Protein AF-A0A812RJK8-F1 (afdb_monomer)

Nearest PDB structures (foldseek):
  5vg7-assembly2_B  TM=9.416E-01  e=2.441E-05  Homo sapiens
  5vg7-assembly1_A  TM=9.425E-01  e=4.243E-05  Homo sapiens
  5vbi-assembly1_A  TM=9.443E-01  e=5.424E-05  Homo sapiens
  5vin-assembly1_A  TM=9.348E-01  e=4.243E-05  Homo sapiens
  5vec-assembly2_B  TM=9.303E-01  e=8.866E-05  Homo sapiens

Radius of gyration: 15.68 Å; Cα contacts (8 Å, |Δi|>4): 77; chains: 1; bounding box: 41×30×42 Å

Foldseek 3Di:
DDDDDDPPPPPFDWDADPQRWIWTWDWDDPDPVHIDIDIDTGDDDDPPGDPVDDPCVRRVVVVVVVCVVPVCCVVPVDPDDPDDD

Structure (mmCIF, N/CA/C/O backbone):
data_AF-A0A812RJK8-F1
#
_entry.id   AF-A0A812RJK8-F1
#
loop_
_atom_site.group_PDB
_atom_site.id
_atom_site.type_symbol
_atom_site.label_atom_id
_atom_site.label_alt_id
_atom_site.label_comp_id
_atom_site.label_asym_id
_atom_site.label_entity_id
_atom_site.label_seq_id
_atom_site.pdbx_PDB_ins_code
_atom_site.Cartn_x
_atom_site.Cartn_y
_atom_site.Cartn_z
_atom_site.occupancy
_atom_site.B_iso_or_equiv
_atom_site.auth_seq_id
_atom_site.auth_comp_id
_atom_site.auth_asym_id
_atom_site.auth_atom_id
_atom_site.pdbx_PDB_model_num
ATOM 1 N N . MET A 1 1 ? 26.521 -20.850 8.194 1.00 42.38 1 MET A N 1
ATOM 2 C CA . MET A 1 1 ? 25.691 -20.240 9.253 1.00 42.38 1 MET A CA 1
ATOM 3 C C . MET A 1 1 ? 26.039 -18.754 9.334 1.00 42.38 1 MET A C 1
ATOM 5 O O . MET A 1 1 ? 27.061 -18.452 9.937 1.00 42.38 1 MET A O 1
ATOM 9 N N . PRO A 1 2 ? 25.306 -17.823 8.699 1.00 41.47 2 PRO A N 1
ATOM 10 C CA . PRO A 1 2 ? 25.520 -16.404 8.946 1.00 41.47 2 PRO A CA 1
ATOM 11 C C . PRO A 1 2 ? 24.528 -15.907 10.002 1.00 41.47 2 PRO A C 1
ATOM 13 O O . PRO A 1 2 ? 23.314 -15.990 9.834 1.00 41.47 2 PRO A O 1
ATOM 16 N N . SER A 1 3 ? 25.070 -15.399 11.105 1.00 62.88 3 SER A N 1
ATOM 17 C CA . SER A 1 3 ? 24.350 -14.589 12.081 1.00 62.88 3 SER A CA 1
ATOM 18 C C . SER A 1 3 ? 24.090 -13.204 11.492 1.00 62.88 3 SER A C 1
ATOM 20 O O . SER A 1 3 ? 25.020 -12.542 11.031 1.00 62.88 3 SER A O 1
ATOM 22 N N . THR A 1 4 ? 22.853 -12.721 11.540 1.00 50.78 4 THR A N 1
ATOM 23 C CA . THR A 1 4 ? 22.549 -11.307 11.294 1.00 50.78 4 THR A CA 1
ATOM 24 C C . THR A 1 4 ? 21.545 -10.846 12.338 1.00 50.78 4 THR A C 1
ATOM 26 O O . THR A 1 4 ? 20.511 -11.475 12.548 1.00 50.78 4 THR A O 1
ATOM 29 N N . ALA A 1 5 ? 21.918 -9.789 13.055 1.00 41.19 5 ALA A N 1
ATOM 30 C CA . ALA A 1 5 ? 21.194 -9.242 14.188 1.00 41.19 5 ALA A CA 1
ATOM 31 C C . ALA A 1 5 ? 19.806 -8.717 13.778 1.00 41.19 5 ALA A C 1
ATOM 33 O O . ALA A 1 5 ? 19.680 -7.933 12.837 1.00 41.19 5 ALA A O 1
ATOM 34 N N . TYR A 1 6 ? 18.771 -9.105 14.525 1.00 40.12 6 TYR A N 1
ATOM 35 C CA . TYR A 1 6 ? 17.448 -8.490 14.454 1.00 40.12 6 TYR A CA 1
ATOM 36 C C . TYR A 1 6 ? 17.471 -7.166 15.22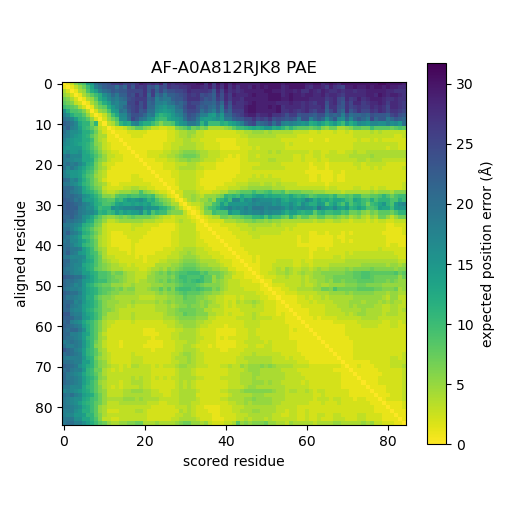8 1.00 40.12 6 TYR A C 1
ATOM 38 O O . TYR A 1 6 ? 17.381 -7.152 16.452 1.00 40.12 6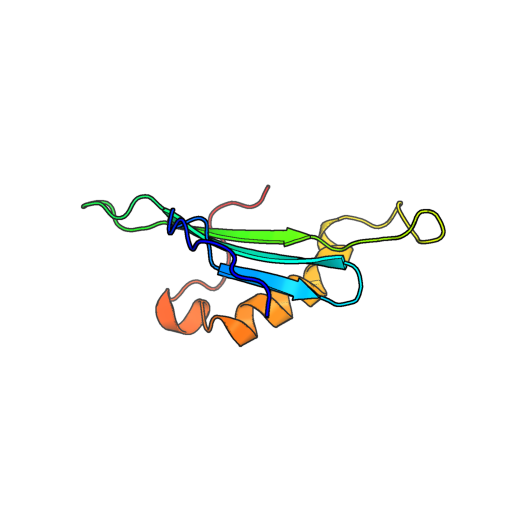 TYR A O 1
ATOM 46 N N . SER A 1 7 ? 17.571 -6.039 14.522 1.00 43.06 7 SER A N 1
ATOM 47 C CA . SER A 1 7 ? 17.133 -4.751 15.070 1.00 43.06 7 SER A CA 1
ATOM 48 C C . SER A 1 7 ? 15.663 -4.565 14.703 1.00 43.06 7 SER A C 1
ATOM 50 O O . SER A 1 7 ? 15.311 -4.267 13.561 1.00 43.06 7 SER A O 1
ATOM 52 N N . GLN A 1 8 ? 14.789 -4.830 15.670 1.00 47.06 8 GLN A N 1
ATOM 53 C CA . GLN A 1 8 ? 13.338 -4.755 15.535 1.00 47.06 8 GLN A CA 1
ATOM 54 C C . GLN A 1 8 ? 12.858 -3.306 15.698 1.00 47.06 8 GLN A C 1
ATOM 56 O O . GLN A 1 8 ? 12.138 -2.969 16.631 1.00 47.06 8 GLN A O 1
ATOM 61 N N . THR A 1 9 ? 13.239 -2.430 14.769 1.00 47.22 9 THR A N 1
ATOM 62 C CA . THR A 1 9 ? 12.481 -1.195 14.537 1.00 47.22 9 THR A CA 1
ATOM 63 C C . THR A 1 9 ? 11.274 -1.600 13.694 1.00 47.22 9 THR A C 1
ATOM 65 O O . THR A 1 9 ? 11.436 -2.206 12.636 1.00 47.22 9 THR A O 1
ATOM 68 N N . ILE A 1 10 ? 10.050 -1.360 14.162 1.00 62.06 10 ILE A N 1
ATOM 69 C CA . ILE A 1 10 ? 8.819 -1.833 13.505 1.00 62.06 10 ILE A CA 1
ATOM 70 C C . ILE A 1 10 ? 8.605 -1.038 12.196 1.00 62.06 10 ILE A C 1
ATOM 72 O O . ILE A 1 10 ? 7.907 -0.029 12.164 1.00 62.06 10 ILE A O 1
ATOM 76 N N . LEU A 1 11 ? 9.272 -1.447 11.111 1.00 70.12 11 LEU A N 1
ATOM 77 C CA . LEU A 1 11 ? 9.390 -0.676 9.860 1.00 70.12 11 LEU A CA 1
ATOM 78 C C . LEU A 1 11 ? 8.261 -0.939 8.842 1.00 70.12 11 LEU A C 1
ATOM 80 O O . LEU A 1 11 ? 8.140 -0.203 7.863 1.00 70.12 11 LEU A O 1
ATOM 84 N N . GLY A 1 12 ? 7.409 -1.939 9.085 1.00 82.31 12 GLY A N 1
ATOM 85 C CA . GLY A 1 12 ? 6.326 -2.361 8.189 1.00 82.31 12 GLY A CA 1
ATOM 86 C C . GLY A 1 12 ? 6.486 -3.794 7.681 1.00 82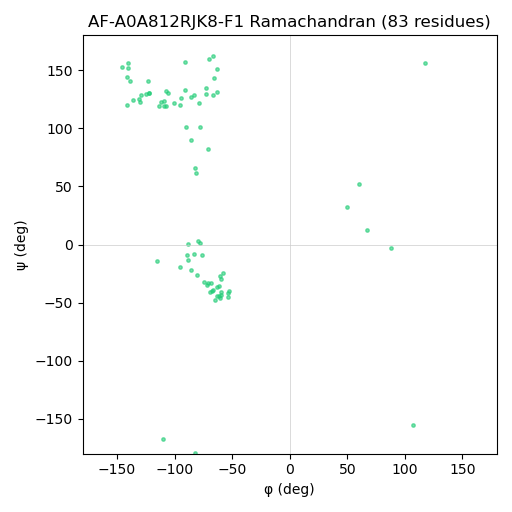.31 12 GLY A C 1
ATOM 87 O O . GLY A 1 12 ? 7.593 -4.330 7.638 1.00 82.31 12 GLY A O 1
ATOM 88 N N . VAL A 1 13 ? 5.369 -4.407 7.286 1.00 92.38 13 VAL A N 1
ATOM 89 C CA . VAL A 1 13 ? 5.338 -5.733 6.651 1.00 92.38 13 VAL A CA 1
ATOM 90 C C . VAL A 1 13 ? 5.612 -5.554 5.162 1.00 92.38 13 VAL A C 1
ATOM 92 O O . VAL A 1 13 ? 4.972 -4.724 4.519 1.00 92.38 13 VAL A O 1
ATOM 95 N N . ARG A 1 14 ? 6.575 -6.304 4.618 1.00 93.81 14 ARG A N 1
ATOM 96 C CA . ARG A 1 14 ? 7.031 -6.179 3.227 1.00 93.81 14 ARG A CA 1
ATOM 97 C C . ARG A 1 14 ? 6.928 -7.520 2.514 1.00 93.81 14 ARG A C 1
ATOM 99 O O . ARG A 1 14 ? 7.474 -8.505 2.999 1.00 93.81 14 ARG A O 1
ATOM 106 N N . PHE A 1 15 ? 6.305 -7.511 1.347 1.00 94.62 15 PHE A N 1
ATOM 107 C CA . PHE A 1 15 ? 6.319 -8.604 0.385 1.00 94.62 15 PHE A CA 1
ATOM 108 C C . PHE A 1 15 ? 7.197 -8.167 -0.784 1.00 94.62 15 PHE A C 1
ATOM 110 O O . PHE A 1 15 ? 6.931 -7.134 -1.399 1.00 94.62 15 PHE A O 1
ATOM 117 N N . ILE A 1 16 ? 8.269 -8.914 -1.034 1.00 94.94 16 ILE A N 1
ATOM 118 C CA . ILE A 1 16 ? 9.210 -8.674 -2.131 1.00 94.94 16 ILE A CA 1
ATOM 119 C C . ILE A 1 16 ? 9.040 -9.835 -3.104 1.00 94.94 16 ILE A C 1
ATOM 121 O O . ILE A 1 16 ? 9.160 -10.990 -2.701 1.00 94.94 16 ILE A O 1
ATOM 125 N N . PHE A 1 17 ? 8.720 -9.518 -4.353 1.00 94.69 17 PHE A N 1
ATOM 126 C CA . PHE A 1 17 ? 8.504 -10.500 -5.408 1.00 94.69 17 PHE A CA 1
ATOM 127 C C . PHE A 1 17 ? 9.813 -10.789 -6.147 1.00 94.69 17 PHE A C 1
ATOM 129 O O . PHE A 1 17 ? 10.728 -9.965 -6.157 1.00 94.69 17 PHE A O 1
ATOM 136 N N . GLU A 1 18 ? 9.892 -11.955 -6.788 1.00 95.69 18 GLU A N 1
ATOM 137 C CA . GLU A 1 18 ? 11.072 -12.380 -7.556 1.00 95.69 18 GLU A CA 1
ATOM 138 C C . GLU A 1 18 ? 11.411 -11.416 -8.701 1.00 95.69 18 GLU A C 1
ATOM 140 O O . GLU A 1 18 ? 12.579 -11.233 -9.031 1.00 95.69 18 GLU A O 1
ATOM 145 N N . ASP A 1 19 ? 10.404 -10.744 -9.265 1.00 92.25 19 ASP A N 1
ATOM 146 C CA . ASP A 1 19 ? 10.575 -9.744 -10.324 1.00 92.25 19 ASP A CA 1
ATOM 147 C C . ASP A 1 19 ? 11.066 -8.374 -9.814 1.00 92.25 19 ASP A C 1
ATOM 149 O O . ASP A 1 19 ? 11.215 -7.446 -10.604 1.00 92.25 19 ASP A O 1
ATOM 153 N N . GLY A 1 20 ? 11.302 -8.227 -8.506 1.00 93.00 20 GLY A N 1
ATOM 154 C CA . GLY A 1 20 ? 11.735 -6.982 -7.867 1.00 93.00 20 GLY A CA 1
ATOM 15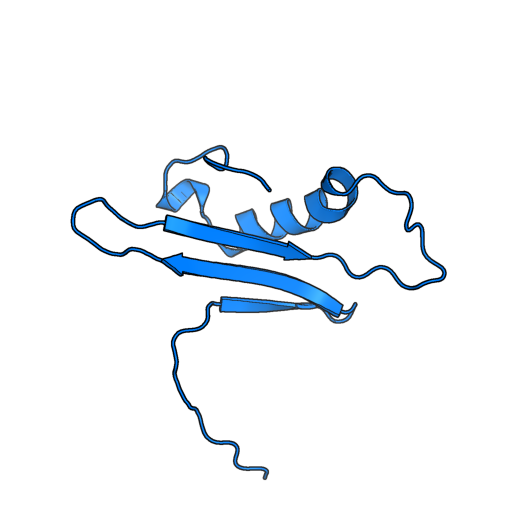5 C C . GLY A 1 20 ? 10.598 -6.048 -7.435 1.00 93.00 20 GLY A C 1
ATOM 156 O O . GLY A 1 20 ? 10.865 -5.023 -6.804 1.00 93.00 20 GLY A O 1
ATOM 157 N N . SER A 1 21 ? 9.338 -6.387 -7.722 1.00 95.31 21 SER A N 1
ATOM 158 C CA . SER A 1 21 ? 8.166 -5.628 -7.263 1.00 95.31 21 SER A CA 1
ATOM 159 C C . SER A 1 21 ? 7.959 -5.763 -5.755 1.00 95.31 21 SER A C 1
ATOM 161 O O . SER A 1 21 ? 8.457 -6.695 -5.113 1.00 95.31 21 SER A O 1
ATOM 163 N N . ARG A 1 22 ? 7.210 -4.826 -5.158 1.00 96.00 22 ARG A N 1
ATOM 164 C CA . ARG A 1 22 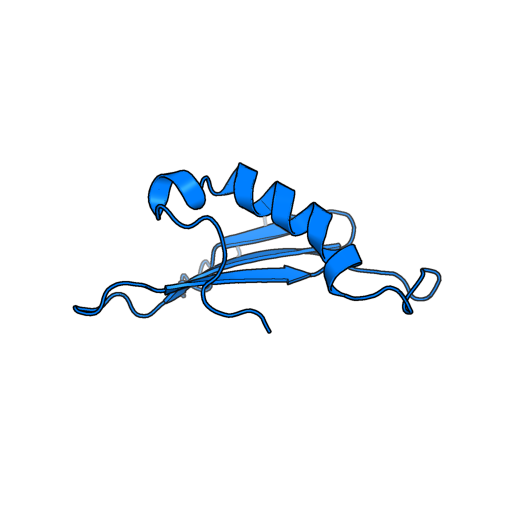? 7.017 -4.753 -3.706 1.00 96.00 22 ARG A CA 1
ATOM 165 C C . ARG A 1 22 ? 5.599 -4.351 -3.314 1.00 96.00 22 ARG A C 1
ATOM 167 O O . ARG A 1 22 ? 4.983 -3.479 -3.923 1.00 96.00 22 ARG A O 1
ATOM 174 N N . ILE A 1 23 ? 5.128 -4.945 -2.219 1.00 96.75 23 ILE A N 1
ATOM 175 C CA . ILE A 1 23 ? 3.958 -4.493 -1.459 1.00 96.75 23 ILE A CA 1
ATOM 176 C C . ILE A 1 23 ? 4.408 -4.235 -0.024 1.00 96.75 23 ILE A C 1
ATOM 178 O O . ILE A 1 23 ? 5.055 -5.085 0.592 1.00 96.75 23 ILE A O 1
ATOM 182 N N . ILE A 1 24 ? 4.069 -3.070 0.526 1.00 95.25 24 ILE A N 1
ATOM 183 C CA . ILE A 1 24 ? 4.470 -2.686 1.882 1.00 95.25 24 ILE A CA 1
ATOM 184 C C . ILE A 1 24 ? 3.258 -2.187 2.661 1.00 95.25 24 ILE A C 1
ATOM 186 O O . ILE A 1 24 ? 2.606 -1.226 2.258 1.00 95.25 24 ILE A O 1
ATOM 190 N N . PHE A 1 25 ? 3.011 -2.793 3.820 1.00 94.81 25 PHE A N 1
ATOM 191 C CA . PHE A 1 25 ? 2.016 -2.345 4.787 1.00 94.81 25 PHE A CA 1
ATOM 192 C C . PHE A 1 25 ? 2.702 -1.688 5.979 1.00 94.81 25 PHE A C 1
ATOM 194 O O . PHE A 1 25 ? 3.603 -2.261 6.598 1.00 94.81 25 PHE A O 1
ATOM 201 N N . ARG A 1 26 ? 2.238 -0.496 6.351 1.00 93.12 26 ARG A N 1
ATOM 202 C CA . ARG A 1 26 ? 2.659 0.185 7.578 1.00 93.12 26 ARG A CA 1
ATOM 203 C C . ARG A 1 26 ? 1.447 0.618 8.378 1.00 93.12 26 ARG A C 1
ATOM 205 O O . ARG A 1 26 ? 0.572 1.298 7.854 1.00 93.12 26 ARG A O 1
ATOM 212 N N . LEU A 1 27 ? 1.429 0.271 9.658 1.00 90.94 27 LEU A N 1
ATOM 213 C CA . LEU A 1 27 ? 0.491 0.844 10.612 1.00 90.94 27 LEU A CA 1
ATOM 214 C C . LEU A 1 27 ? 1.137 2.079 11.245 1.00 90.94 27 LEU A C 1
ATOM 216 O O . LEU A 1 27 ? 2.305 2.049 11.627 1.00 90.94 27 LEU A O 1
ATOM 220 N N . SER A 1 28 ? 0.398 3.180 11.312 1.00 87.50 28 SER A N 1
ATOM 221 C CA . SER A 1 28 ? 0.879 4.446 11.866 1.00 87.50 28 SER A CA 1
ATOM 222 C C . SER A 1 28 ? -0.203 5.140 12.682 1.00 87.50 28 SER A C 1
ATOM 224 O O . SER A 1 28 ? -1.390 4.909 12.462 1.00 87.50 28 SER A O 1
ATOM 226 N N . GLY A 1 29 ? 0.225 5.999 13.610 1.00 78.62 29 GLY A N 1
ATOM 227 C CA . GLY A 1 29 ? -0.659 6.869 14.382 1.00 78.62 29 GLY A CA 1
ATOM 228 C C . GLY A 1 29 ? -1.683 6.112 15.218 1.00 78.62 29 GLY A C 1
ATOM 229 O O . GLY A 1 29 ? -2.852 6.408 15.076 1.00 78.62 29 GLY A O 1
ATOM 230 N N . THR A 1 30 ? -1.263 5.149 16.044 1.00 74.50 30 THR A N 1
ATOM 231 C CA . THR A 1 30 ? -2.125 4.325 16.918 1.00 74.50 30 THR A CA 1
ATOM 232 C C . THR A 1 30 ? -2.494 5.059 18.214 1.00 74.50 30 THR A C 1
ATOM 234 O O . THR A 1 30 ? -2.095 4.654 19.306 1.00 74.50 30 THR A O 1
ATOM 237 N N . GLY A 1 31 ? -3.185 6.189 18.084 1.00 75.56 31 GLY A N 1
ATOM 238 C CA . GLY A 1 31 ? -3.609 7.023 19.210 1.00 75.56 31 GLY A CA 1
ATOM 239 C C . GLY A 1 31 ? -5.120 6.985 19.433 1.00 75.56 31 GLY A C 1
ATOM 240 O O . GLY A 1 31 ? -5.843 6.190 18.841 1.00 75.56 31 GLY A O 1
ATOM 241 N N . VAL A 1 32 ? -5.618 7.910 20.253 1.00 75.69 32 VAL A N 1
ATOM 242 C CA . VAL A 1 32 ? -7.057 8.034 20.565 1.00 75.69 32 VAL A CA 1
ATOM 243 C C . VAL A 1 32 ? -7.904 8.317 19.312 1.00 75.69 32 VAL A C 1
ATOM 245 O O . VAL A 1 32 ? -9.063 7.930 19.241 1.00 75.69 32 VAL A O 1
ATOM 248 N N . ALA A 1 33 ? -7.310 8.948 18.293 1.00 81.88 33 ALA A N 1
ATOM 249 C CA . ALA A 1 33 ? -7.962 9.285 17.026 1.00 81.88 33 ALA A CA 1
ATOM 250 C C . ALA A 1 33 ? -8.065 8.108 16.029 1.00 81.88 33 ALA A C 1
ATOM 252 O O . ALA A 1 33 ? -8.527 8.295 14.904 1.00 81.88 33 ALA A O 1
ATOM 253 N N . GLY A 1 34 ? -7.631 6.904 16.416 1.00 87.12 34 GLY A N 1
ATOM 254 C CA . GLY A 1 34 ? -7.639 5.710 15.572 1.00 87.12 34 GLY A CA 1
ATOM 255 C C . GLY A 1 34 ? -6.241 5.319 15.111 1.00 87.12 34 GLY A C 1
ATOM 256 O O . GLY A 1 34 ? -5.263 5.619 15.783 1.00 87.12 34 GLY A O 1
ATOM 257 N N . ALA A 1 35 ? -6.154 4.616 13.981 1.00 90.69 35 ALA A N 1
ATOM 258 C CA . ALA A 1 35 ? -4.901 4.216 13.350 1.00 90.69 35 ALA A CA 1
ATOM 259 C C . ALA A 1 35 ? -5.001 4.353 11.827 1.00 90.69 35 ALA A C 1
ATOM 261 O O . ALA A 1 35 ? -6.077 4.237 11.241 1.00 90.69 35 ALA A O 1
ATOM 262 N N . THR A 1 36 ? -3.866 4.584 11.174 1.00 92.44 36 THR A N 1
ATOM 263 C CA . THR A 1 36 ? -3.764 4.690 9.716 1.00 92.44 36 THR A CA 1
ATOM 264 C C . THR A 1 36 ? -2.942 3.535 9.167 1.00 92.44 36 THR A C 1
ATOM 266 O O . THR A 1 36 ? -1.752 3.416 9.474 1.00 92.44 36 THR A O 1
ATOM 269 N N . VAL A 1 37 ? -3.558 2.724 8.305 1.00 93.69 37 VAL A N 1
ATOM 270 C CA . VAL A 1 37 ? -2.842 1.763 7.460 1.00 93.69 37 VAL A CA 1
ATOM 271 C C . VAL A 1 37 ? -2.380 2.473 6.192 1.00 93.69 37 VAL A C 1
ATOM 273 O O . VAL A 1 37 ? -3.176 3.092 5.490 1.00 93.69 37 VAL A O 1
ATOM 276 N N . ARG A 1 38 ? -1.086 2.374 5.896 1.00 94.44 38 ARG A N 1
ATOM 277 C CA . ARG A 1 38 ? -0.466 2.850 4.659 1.00 94.44 38 ARG A CA 1
ATOM 278 C C . ARG A 1 38 ? -0.068 1.642 3.825 1.00 94.44 38 ARG A C 1
ATOM 280 O O . ARG A 1 38 ? 0.677 0.789 4.310 1.00 94.44 38 ARG A O 1
ATOM 287 N N . LEU A 1 39 ? -0.577 1.592 2.600 1.00 95.44 39 LEU A N 1
ATOM 288 C CA . LEU A 1 39 ? -0.265 0.576 1.604 1.00 95.44 39 LEU A CA 1
ATOM 289 C C . LEU A 1 39 ? 0.574 1.224 0.505 1.00 95.44 39 LEU A C 1
ATOM 291 O O . LEU A 1 39 ? 0.110 2.154 -0.148 1.00 95.44 39 LEU A O 1
ATOM 295 N N . TYR A 1 40 ? 1.793 0.732 0.319 1.00 95.19 40 TYR A N 1
ATOM 296 C CA . TYR A 1 40 ? 2.663 1.126 -0.783 1.00 95.19 40 TYR A CA 1
ATOM 297 C C . TYR A 1 40 ? 2.736 -0.021 -1.783 1.00 95.19 40 TYR A C 1
ATOM 299 O O . TYR A 1 40 ? 2.952 -1.172 -1.391 1.00 95.19 40 TYR A O 1
ATOM 307 N N . LEU A 1 41 ? 2.556 0.309 -3.058 1.00 96.31 41 LEU A N 1
ATOM 308 C CA . LEU A 1 41 ? 2.599 -0.623 -4.174 1.00 96.31 41 LEU A CA 1
ATOM 309 C C . LEU A 1 41 ? 3.666 -0.150 -5.148 1.00 96.31 41 LEU A C 1
ATOM 311 O O . LEU A 1 41 ? 3.679 1.017 -5.534 1.00 96.31 41 LEU A O 1
ATOM 315 N N . GLU A 1 42 ? 4.540 -1.057 -5.551 1.00 95.19 42 GLU A N 1
ATOM 316 C CA . GLU A 1 42 ? 5.616 -0.745 -6.476 1.00 95.19 42 GLU A CA 1
ATOM 317 C C . GLU A 1 42 ? 5.816 -1.904 -7.435 1.00 95.19 42 GLU A C 1
ATOM 319 O O . GLU A 1 42 ? 6.116 -3.025 -7.024 1.00 95.19 42 GLU A O 1
ATOM 324 N N . LYS A 1 43 ? 5.660 -1.622 -8.725 1.00 94.56 43 LYS A N 1
ATOM 325 C CA . LYS A 1 43 ? 5.945 -2.573 -9.790 1.00 94.56 43 LYS A CA 1
ATOM 326 C C . LYS A 1 43 ? 7.307 -2.248 -10.378 1.00 94.56 43 LYS A C 1
ATOM 328 O O . LYS A 1 43 ? 7.502 -1.153 -10.905 1.00 94.56 43 LYS A O 1
ATOM 333 N N . TYR A 1 44 ? 8.223 -3.206 -10.337 1.00 93.94 44 TYR A N 1
ATOM 334 C CA . TYR A 1 44 ? 9.460 -3.071 -11.092 1.00 93.94 44 TYR A CA 1
ATOM 335 C C . TYR A 1 44 ? 9.176 -3.254 -12.587 1.00 93.94 44 TYR A C 1
ATOM 337 O O . TYR A 1 44 ? 8.460 -4.173 -12.989 1.00 93.94 44 TYR A O 1
ATOM 345 N N . THR A 1 45 ? 9.749 -2.376 -13.408 1.00 92.62 45 THR A N 1
ATOM 346 C CA . THR A 1 45 ? 9.759 -2.511 -14.867 1.00 92.62 45 THR A CA 1
ATOM 347 C C . THR A 1 45 ? 11.197 -2.326 -15.347 1.00 92.62 45 THR A C 1
ATOM 349 O O . THR A 1 45 ? 11.798 -1.293 -15.039 1.00 92.62 45 THR A O 1
ATOM 352 N N . PRO A 1 46 ? 11.781 -3.302 -16.066 1.00 92.12 46 PRO A N 1
ATOM 353 C CA . PRO A 1 46 ? 13.136 -3.162 -16.584 1.00 92.12 46 PRO A CA 1
ATOM 354 C C . PRO A 1 46 ? 13.203 -2.053 -17.649 1.00 92.12 46 PRO A C 1
ATOM 356 O O . PRO A 1 46 ? 12.176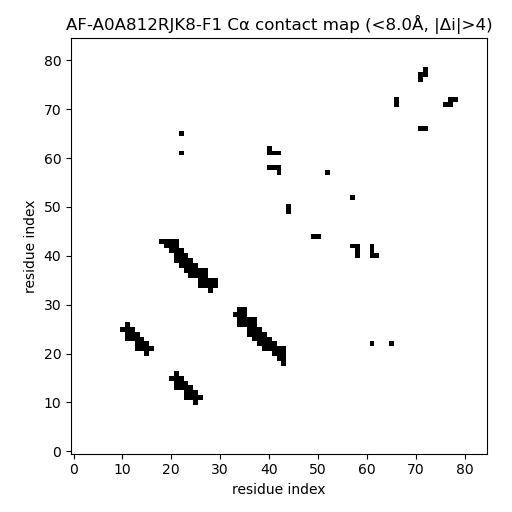 -1.714 -18.238 1.00 92.12 46 PRO A O 1
ATOM 359 N N . PRO A 1 47 ? 14.399 -1.527 -17.979 1.00 91.69 47 PRO A N 1
ATOM 360 C CA . PRO A 1 47 ? 14.557 -0.486 -19.003 1.00 91.69 47 PRO A CA 1
ATOM 361 C C . PRO A 1 47 ? 14.030 -0.870 -20.393 1.00 91.69 47 PRO A C 1
ATOM 363 O O . PRO A 1 47 ? 13.695 -0.001 -21.189 1.00 91.69 47 PRO A O 1
ATOM 366 N N . THR A 1 48 ? 13.963 -2.169 -20.688 1.00 94.69 48 THR A N 1
ATOM 367 C CA . THR A 1 48 ? 13.405 -2.724 -21.930 1.00 94.69 48 THR A CA 1
ATOM 368 C C . THR A 1 48 ? 11.883 -2.881 -21.900 1.00 94.69 48 THR A C 1
ATOM 370 O O . THR A 1 48 ? 11.283 -3.230 -22.915 1.00 94.69 48 THR A O 1
ATOM 373 N N . GLY A 1 49 ? 11.253 -2.674 -20.742 1.00 89.44 49 GLY A N 1
ATOM 374 C CA . GLY A 1 49 ? 9.810 -2.741 -20.563 1.00 89.44 49 GLY A CA 1
ATOM 375 C C . GLY A 1 49 ? 9.100 -1.449 -20.970 1.00 89.44 49 GLY A C 1
ATOM 376 O O . GLY A 1 49 ? 9.707 -0.471 -21.403 1.00 89.44 49 GLY A O 1
ATOM 377 N N . ASN A 1 50 ? 7.777 -1.435 -20.812 1.00 89.50 50 ASN A N 1
ATOM 378 C CA . ASN A 1 50 ? 6.970 -0.266 -21.144 1.00 89.50 50 ASN A CA 1
ATOM 379 C C . ASN A 1 50 ? 6.910 0.723 -19.967 1.00 89.50 50 ASN A C 1
ATOM 381 O O . ASN A 1 50 ? 6.016 0.656 -19.127 1.00 89.50 50 ASN A O 1
ATOM 385 N N . LEU A 1 51 ? 7.857 1.661 -19.933 1.00 89.94 51 LEU A N 1
ATOM 386 C CA . LEU A 1 51 ? 7.927 2.717 -18.914 1.00 89.94 51 LEU A CA 1
ATOM 387 C C . LEU A 1 51 ? 6.903 3.850 -19.122 1.00 89.94 51 LEU A C 1
ATOM 389 O O . LEU A 1 51 ? 6.758 4.701 -18.251 1.00 89.94 51 LEU A O 1
ATOM 393 N N . GLY A 1 52 ? 6.200 3.876 -20.260 1.00 91.12 52 GLY A N 1
ATOM 394 C CA . GLY A 1 52 ? 5.175 4.878 -20.575 1.00 91.12 52 GLY A CA 1
ATOM 395 C C 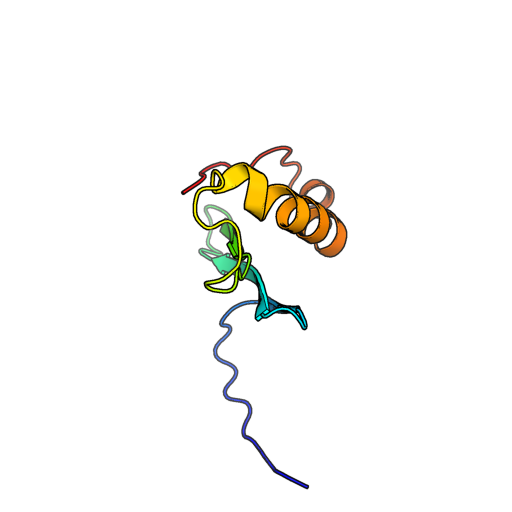. GLY A 1 52 ? 3.772 4.505 -20.095 1.00 91.12 52 GLY A C 1
ATOM 396 O O . GLY A 1 52 ? 2.824 5.250 -20.339 1.00 91.12 52 GLY A O 1
ATOM 397 N N . MET A 1 53 ? 3.612 3.345 -19.450 1.00 89.62 53 MET A N 1
ATOM 398 C CA . MET A 1 53 ? 2.322 2.932 -18.912 1.00 89.62 53 MET A CA 1
ATOM 399 C C . MET A 1 53 ? 1.878 3.853 -17.781 1.00 89.62 53 MET A C 1
ATOM 401 O O . MET A 1 53 ? 2.665 4.286 -16.940 1.00 89.62 53 MET A O 1
ATOM 405 N N . HIS A 1 54 ? 0.578 4.108 -17.734 1.00 91.94 54 HIS A N 1
ATOM 406 C CA . HIS A 1 54 ? -0.007 4.889 -16.667 1.00 91.94 54 HIS A CA 1
ATOM 407 C C . HIS A 1 54 ? 0.093 4.133 -15.332 1.00 91.94 54 HIS A C 1
ATOM 409 O O . HIS A 1 54 ? -0.291 2.967 -15.215 1.00 91.94 54 HIS A O 1
ATOM 415 N N . GLN A 1 55 ? 0.628 4.810 -14.314 1.00 86.75 55 GLN A N 1
ATOM 416 C CA . GLN A 1 55 ? 1.034 4.209 -13.040 1.00 86.75 55 GLN A CA 1
ATOM 417 C C . GLN A 1 55 ? -0.062 3.371 -12.367 1.00 86.75 55 GLN A C 1
ATOM 419 O O . GLN A 1 55 ? 0.225 2.290 -11.856 1.00 86.75 55 GLN A O 1
ATOM 424 N N . PHE A 1 56 ? -1.321 3.825 -12.408 1.00 87.75 56 PHE A N 1
ATOM 425 C CA . PHE A 1 56 ? -2.431 3.121 -11.764 1.00 87.75 56 PHE A CA 1
ATOM 426 C C . PHE A 1 56 ? -2.757 1.790 -12.436 1.00 87.75 56 PHE A C 1
ATOM 428 O O . PHE A 1 56 ? -3.104 0.835 -11.745 1.00 87.75 56 PHE A O 1
ATOM 435 N N . ASP A 1 57 ? -2.589 1.699 -13.753 1.00 90.75 57 ASP A N 1
ATOM 436 C CA . ASP A 1 57 ? -2.826 0.459 -14.490 1.00 90.75 57 ASP A CA 1
ATOM 437 C C . ASP A 1 57 ? -1.733 -0.569 -14.190 1.00 90.75 57 ASP A C 1
ATOM 439 O O . ASP A 1 57 ? -2.005 -1.762 -14.062 1.00 90.75 57 ASP A O 1
ATOM 443 N N . VAL A 1 58 ? -0.504 -0.090 -13.985 1.00 91.38 58 VAL A N 1
ATOM 444 C CA . VAL A 1 58 ? 0.654 -0.920 -13.649 1.00 91.38 58 VAL A CA 1
ATOM 445 C C . VAL A 1 58 ? 0.541 -1.513 -12.239 1.00 91.38 58 VAL A C 1
ATOM 447 O O . VAL A 1 58 ? 0.874 -2.681 -12.035 1.00 91.38 58 VAL A O 1
ATOM 450 N N . VAL A 1 59 ? 0.068 -0.736 -11.255 1.00 93.25 59 VAL A N 1
ATOM 451 C CA . VAL A 1 59 ? -0.019 -1.202 -9.856 1.00 93.25 59 VAL A CA 1
ATOM 452 C C . VAL A 1 59 ? -1.324 -1.919 -9.517 1.00 93.25 59 VAL A C 1
ATOM 454 O O . VAL A 1 59 ? -1.390 -2.575 -8.479 1.00 93.25 59 VAL A O 1
ATOM 457 N N . LYS A 1 60 ? -2.356 -1.844 -10.367 1.00 94.06 60 LYS A N 1
ATOM 458 C CA . LYS A 1 60 ? -3.662 -2.472 -10.109 1.00 94.06 60 LYS A CA 1
ATOM 459 C C . LYS A 1 60 ? -3.571 -3.974 -9.788 1.00 94.06 60 LYS A C 1
ATOM 461 O O . LYS A 1 60 ? -4.137 -4.367 -8.770 1.00 94.06 60 LYS A O 1
ATOM 466 N N . PRO A 1 61 ? -2.794 -4.800 -10.520 1.00 94.31 61 PRO A N 1
ATOM 467 C CA . PRO A 1 61 ? -2.638 -6.211 -10.163 1.00 94.31 61 PRO A CA 1
ATOM 468 C C . PRO A 1 61 ? -2.007 -6.418 -8.777 1.00 94.31 61 PRO A C 1
ATOM 470 O O . PRO A 1 61 ? -2.385 -7.332 -8.048 1.00 94.31 61 PRO A O 1
ATOM 473 N N . LEU A 1 62 ? -1.065 -5.554 -8.378 1.00 95.88 62 LEU A N 1
ATOM 474 C CA . LEU A 1 62 ? -0.465 -5.601 -7.040 1.00 95.88 62 LEU A CA 1
ATOM 475 C C . LEU A 1 62 ? -1.456 -5.161 -5.958 1.00 95.88 62 LEU A C 1
ATOM 477 O O . LEU A 1 62 ? -1.416 -5.695 -4.851 1.00 95.88 62 LEU A O 1
ATOM 481 N N . ALA A 1 63 ? -2.353 -4.220 -6.266 1.00 95.38 63 ALA A N 1
ATOM 482 C CA . ALA A 1 63 ? -3.419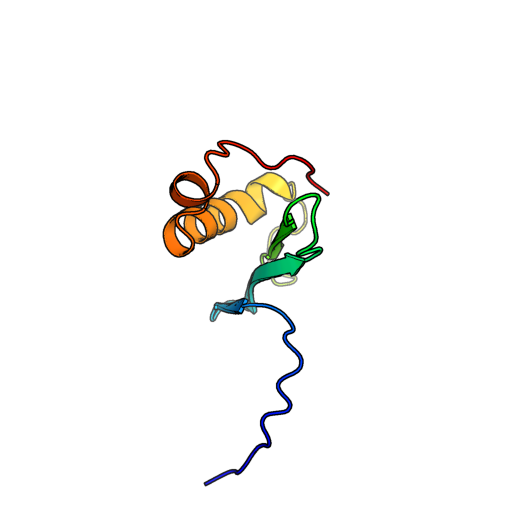 -3.811 -5.357 1.00 95.38 63 ALA A CA 1
ATOM 483 C C . ALA A 1 63 ? -4.379 -4.974 -5.069 1.00 95.38 63 ALA A C 1
ATOM 485 O O . ALA A 1 63 ? -4.697 -5.222 -3.906 1.00 95.38 63 ALA A O 1
ATOM 486 N N . ASP A 1 64 ? -4.777 -5.723 -6.100 1.00 95.06 64 ASP A N 1
ATOM 487 C CA . ASP A 1 64 ? -5.660 -6.884 -5.953 1.00 95.06 64 ASP A CA 1
ATOM 488 C C . ASP A 1 64 ? -5.021 -7.955 -5.054 1.00 95.06 64 ASP A C 1
ATOM 490 O O . ASP A 1 64 ? -5.644 -8.429 -4.099 1.00 95.06 64 ASP A O 1
ATOM 494 N N . VAL A 1 65 ? -3.739 -8.264 -5.281 1.00 95.88 65 VAL A N 1
ATOM 495 C CA . VAL A 1 65 ? -2.967 -9.183 -4.428 1.00 95.88 65 VAL A CA 1
ATOM 496 C C . VAL A 1 65 ? -2.861 -8.651 -2.994 1.00 95.88 65 VAL A C 1
ATOM 498 O O . VAL A 1 65 ? -3.087 -9.395 -2.041 1.00 95.88 65 VAL A O 1
ATOM 501 N N . ALA A 1 66 ? -2.571 -7.359 -2.807 1.00 96.31 66 ALA A N 1
ATOM 502 C CA . ALA A 1 66 ? -2.475 -6.751 -1.480 1.00 96.31 66 ALA A CA 1
ATOM 503 C C . ALA A 1 66 ? -3.790 -6.863 -0.689 1.00 96.31 66 ALA A C 1
ATOM 505 O O . ALA A 1 66 ? -3.771 -7.138 0.515 1.00 96.31 66 ALA A O 1
ATOM 506 N N . LEU A 1 67 ? -4.935 -6.668 -1.347 1.00 94.88 67 LEU A N 1
ATOM 507 C CA . LEU A 1 67 ? -6.251 -6.782 -0.718 1.00 94.88 67 LEU A CA 1
ATOM 508 C C . LEU A 1 67 ? -6.570 -8.227 -0.316 1.00 94.88 67 LEU A C 1
ATOM 510 O O . LEU A 1 67 ? -7.081 -8.441 0.784 1.00 94.88 67 LEU A O 1
ATOM 514 N N . GLN A 1 68 ? -6.211 -9.204 -1.154 1.00 94.00 68 GLN A N 1
ATOM 515 C CA . GLN A 1 68 ? -6.365 -10.627 -0.838 1.00 94.00 68 GLN A CA 1
ATOM 516 C C . GLN A 1 68 ? -5.484 -11.048 0.346 1.00 94.00 68 GLN A C 1
ATOM 518 O O . GLN A 1 68 ? -5.976 -11.664 1.288 1.00 94.00 68 GLN A O 1
ATOM 523 N N . LEU A 1 69 ? -4.203 -10.660 0.339 1.00 93.75 69 LEU A N 1
ATOM 524 C CA . LEU A 1 69 ? -3.250 -11.001 1.402 1.00 93.75 69 LEU A CA 1
ATOM 525 C C . LEU A 1 69 ? -3.633 -10.401 2.759 1.00 93.75 69 LEU A C 1
ATOM 527 O O . LEU A 1 69 ? -3.404 -11.016 3.797 1.00 93.75 69 LEU A O 1
ATOM 531 N N . SER A 1 70 ? -4.175 -9.182 2.761 1.00 94.06 70 SER A N 1
ATOM 532 C CA . SER A 1 70 ? -4.402 -8.423 3.996 1.00 94.06 70 SER A CA 1
ATOM 533 C C . SER A 1 70 ? -5.806 -8.557 4.574 1.00 94.06 70 SER A C 1
ATOM 535 O O . SER A 1 70 ? -6.005 -8.223 5.740 1.00 94.06 70 SER A O 1
ATOM 537 N N . SER A 1 71 ? -6.797 -8.975 3.774 1.00 94.56 71 SER A N 1
ATOM 538 C CA . SER A 1 71 ? -8.219 -8.906 4.146 1.00 94.56 71 SER A CA 1
ATOM 539 C C . SER A 1 71 ? -8.637 -7.516 4.665 1.00 94.56 71 SER A C 1
ATOM 541 O O . SER A 1 71 ? -9.517 -7.388 5.519 1.00 94.56 71 SER A O 1
ATOM 543 N N . LEU A 1 72 ? -8.005 -6.451 4.149 1.00 94.31 72 LEU A N 1
ATOM 544 C CA . LEU A 1 72 ? -8.155 -5.077 4.645 1.00 94.31 72 LEU A CA 1
ATOM 545 C C . LEU A 1 72 ? -9.611 -4.618 4.705 1.00 94.31 72 LEU A C 1
ATOM 547 O O . LEU A 1 72 ? -10.019 -3.992 5.683 1.00 94.31 72 LEU A O 1
ATOM 551 N N . LYS A 1 73 ? -10.402 -4.946 3.681 1.00 94.44 73 LYS A N 1
ATOM 552 C CA . LYS A 1 73 ? -11.826 -4.604 3.635 1.00 94.44 73 LYS A CA 1
ATOM 553 C C . LYS A 1 73 ? -12.591 -5.225 4.806 1.00 94.44 73 LYS A C 1
ATOM 555 O O . LYS A 1 73 ? -13.364 -4.526 5.448 1.00 94.44 73 LYS A O 1
ATOM 560 N N . SER A 1 74 ? -12.331 -6.489 5.129 1.00 95.00 74 SER A N 1
ATOM 561 C CA . SER A 1 74 ? -12.992 -7.189 6.237 1.00 95.00 74 SER A CA 1
ATOM 562 C C . SER A 1 74 ? -12.618 -6.599 7.597 1.00 95.00 74 SER A C 1
ATOM 564 O O . SER A 1 74 ? -13.480 -6.451 8.455 1.00 95.00 74 SER A O 1
ATOM 566 N N . TYR A 1 75 ? -11.351 -6.215 7.787 1.00 94.00 75 TYR A N 1
ATOM 567 C CA . TYR A 1 75 ? -10.879 -5.659 9.061 1.00 94.00 75 TYR A CA 1
ATOM 568 C C . TYR A 1 75 ? -11.197 -4.174 9.261 1.00 94.00 75 TYR A C 1
ATOM 570 O O . TYR A 1 75 ? -11.269 -3.714 10.397 1.00 94.00 75 TYR A O 1
ATOM 578 N N . THR A 1 76 ? -11.353 -3.404 8.181 1.00 94.06 76 THR A N 1
ATOM 579 C CA . THR A 1 76 ? -11.510 -1.937 8.259 1.00 94.06 76 THR A CA 1
ATOM 580 C C . THR A 1 76 ? -12.872 -1.431 7.788 1.00 94.06 76 THR A C 1
ATOM 582 O O . THR A 1 76 ? -13.189 -0.262 8.005 1.00 94.06 76 THR A O 1
ATOM 585 N N . GLY A 1 77 ? -13.657 -2.267 7.102 1.00 95.19 77 GLY A N 1
ATOM 586 C CA . GLY A 1 77 ? -14.906 -1.875 6.445 1.00 95.19 77 GLY A CA 1
ATOM 587 C C . GLY A 1 77 ? -14.717 -0.915 5.263 1.00 95.19 77 GLY A C 1
ATOM 588 O O . GLY A 1 77 ? -15.682 -0.302 4.817 1.00 95.19 77 GLY A O 1
ATOM 589 N N . ARG A 1 78 ? -13.484 -0.718 4.773 1.00 94.31 78 ARG A N 1
ATOM 590 C CA . ARG A 1 78 ? -13.181 0.245 3.704 1.00 94.31 78 ARG A CA 1
ATOM 591 C C . ARG A 1 78 ? -13.189 -0.424 2.332 1.00 94.31 78 ARG A C 1
ATOM 593 O O . ARG A 1 78 ? -12.430 -1.358 2.092 1.00 94.31 78 ARG A O 1
ATOM 600 N N . ASP A 1 79 ? -13.976 0.133 1.414 1.00 94.25 79 ASP A N 1
ATOM 601 C CA . ASP A 1 79 ? -13.982 -0.257 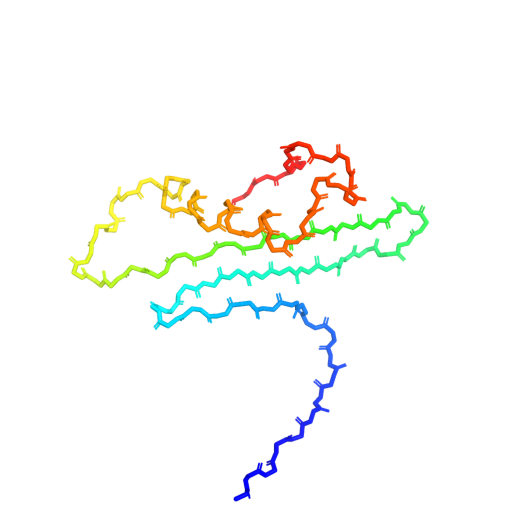-0.005 1.00 94.25 79 ASP A CA 1
ATOM 602 C C . ASP A 1 79 ? -12.917 0.459 -0.843 1.00 94.25 79 ASP A C 1
ATOM 604 O O . ASP A 1 79 ? -12.541 -0.010 -1.914 1.00 94.25 79 ASP A O 1
ATOM 608 N N . LYS A 1 80 ? -12.438 1.614 -0.372 1.00 94.38 80 LYS A N 1
ATOM 609 C CA . LYS A 1 80 ? -11.443 2.439 -1.063 1.00 94.38 80 LYS A CA 1
ATOM 610 C C . LYS A 1 80 ? -10.517 3.142 -0.069 1.00 94.38 80 LYS A C 1
ATOM 612 O O . LYS A 1 80 ? -10.935 3.406 1.066 1.00 94.38 80 LYS A O 1
ATOM 617 N N . PRO A 1 81 ? -9.275 3.470 -0.468 1.00 94.88 81 PRO A N 1
ATOM 618 C CA . PRO A 1 81 ? -8.390 4.280 0.358 1.00 94.88 81 PRO A CA 1
ATOM 619 C C . PRO A 1 81 ? -8.972 5.682 0.572 1.00 94.88 81 PRO A C 1
ATOM 621 O O . PRO A 1 81 ? -9.700 6.212 -0.266 1.00 94.88 81 PRO A O 1
ATOM 624 N N . THR A 1 82 ? -8.633 6.299 1.705 1.00 95.69 82 THR A N 1
ATOM 625 C CA . THR A 1 82 ? -9.011 7.694 1.987 1.00 95.69 82 THR A CA 1
ATOM 626 C C . THR A 1 82 ? -8.172 8.686 1.177 1.00 95.69 82 THR A C 1
ATOM 628 O O . THR A 1 82 ? -8.677 9.737 0.805 1.00 95.69 82 THR A O 1
ATOM 631 N N . VAL A 1 83 ? -6.909 8.352 0.893 1.00 95.62 83 VAL A N 1
ATOM 632 C CA . VAL A 1 83 ? -5.964 9.173 0.122 1.00 95.62 83 VAL A CA 1
ATOM 633 C C . VAL A 1 83 ? -5.172 8.259 -0.812 1.00 95.62 83 VAL A C 1
ATOM 635 O O . VAL A 1 83 ? -4.796 7.158 -0.410 1.00 95.62 83 VAL A O 1
ATOM 638 N N . ILE A 1 84 ? -4.918 8.725 -2.035 1.00 94.25 84 ILE A N 1
ATOM 639 C CA . ILE A 1 84 ? -4.031 8.099 -3.023 1.00 94.25 84 ILE A CA 1
ATOM 640 C C . ILE A 1 84 ? -2.974 9.140 -3.411 1.00 94.25 84 ILE A C 1
ATOM 642 O O . ILE A 1 84 ? -3.291 10.327 -3.503 1.00 94.25 84 ILE A O 1
ATOM 646 N N . THR A 1 85 ? -1.728 8.709 -3.591 1.00 91.44 85 THR A N 1
ATOM 647 C CA . THR A 1 85 ? -0.590 9.541 -4.009 1.00 91.44 85 THR A CA 1
ATOM 648 C C . THR A 1 85 ? 0.192 8.802 -5.076 1.00 91.44 85 THR A C 1
ATOM 650 O O . THR A 1 85 ? 0.258 7.556 -4.963 1.00 91.44 85 THR A O 1
#

Sequence (85 aa):
MPSTAYSQTILGVRFIFEDGSRIIFRLSGTGVAGATVRLYLEKYTPPTGNLGMHQFDVVKPLADVALQLSSLKSYTGRDKPTVIT

Secondary structure (DSSP, 8-state):
------------EEEE-TTS-EEEEEEEEEETTEEEEEEEEE----TTS-TTS-HHHHHHHHHHHHHHHH-HHHHH--SS-S---

Solvent-accessible surface area (backbone atoms only — not comparable to full-atom values): 5706 Å² total; per-residue (Å²): 137,85,89,76,84,86,78,84,68,93,82,52,54,74,48,76,46,96,77,65,23,39,42,36,43,32,82,42,69,83,52,97,93,41,68,44,82,44,80,48,77,45,69,59,71,62,94,90,47,79,83,85,60,60,66,68,72,66,36,43,67,55,51,55,51,51,45,67,78,61,43,48,43,80,79,66,73,48,93,64,79,95,74,87,132

pLDDT: mean 86.7, std 15.33, range [40.12, 96.75]

Mean predicted aligned error: 6.98 Å